Protein AF-A0A9D0XJS8-F1 (afdb_monomer_lite)

Radius of gyration: 30.61 Å; chains: 1; bounding box: 72×44×77 Å

Foldseek 3Di:
DPCVVVVLVVCCVPPVVVNPDPPDDDDDDPDCPVVCPVVVVVVVVVVVVVVVVPDDDPVVVVVVVVVVVPPPPCVVVVVVVVVVVVVVVVPPPPPDDDDDPDPPPQPPVNVVVVCVVCVVVDDPVVVVVVVVVDPDDPPDDDPVNVVVVCVVVVVPPDVVVVVVVVD

Secondary structure (DSSP, 8-state):
--HHHHHHHHHHHH-HHHHHS------PPPTTGGGTHHHHHHHHHHHHHHHHTT---HHHHHHHHHHHHT-TTTHHHHHHHHHHHHHHHHHS---S-----------HHHHHHHHHHHGGGS-HHHHHHHHHHS----SS--HHHHHHHHHHHTTS--HHHHHHTT-

Sequence (167 aa):
MKDSHNLKEELKQFAPHLWEMPKKEGFEVPHRYFDHLADEVFRKIEKEKESQKARTPWWADLQSLFIQLLQPRPALALATVVLLFFAVWQMMPTSQNSQPLAFEEISYEEYEQYLMENISEFEESLLYELANEVPNLPDNIESEILDEILQNHNEDIDFEDLEELLL

Structure (mmCIF, N/CA/C/O backbone):
data_AF-A0A9D0XJS8-F1
#
_entry.id   AF-A0A9D0XJS8-F1
#
loop_
_atom_site.group_PDB
_atom_site.id
_atom_site.type_symbol
_atom_site.label_atom_id
_atom_site.label_alt_id
_atom_site.label_comp_id
_atom_site.label_asym_id
_atom_site.label_entity_id
_atom_site.label_seq_id
_atom_site.pdbx_PDB_ins_code
_atom_site.Cartn_x
_atom_site.Cartn_y
_atom_site.Cartn_z
_atom_site.occupancy
_atom_site.B_iso_or_equiv
_atom_site.auth_seq_id
_atom_site.auth_comp_id
_atom_site.auth_asym_id
_atom_site.auth_atom_id
_atom_site.pdbx_PDB_model_num
ATOM 1 N N . MET A 1 1 ? 34.937 6.543 -39.080 1.00 49.38 1 MET A N 1
ATOM 2 C CA . MET A 1 1 ? 35.289 5.107 -38.935 1.00 49.38 1 MET A CA 1
ATOM 3 C C . MET A 1 1 ? 36.276 4.830 -37.782 1.00 49.38 1 MET A C 1
ATOM 5 O O . MET A 1 1 ? 36.811 3.733 -37.738 1.00 49.38 1 MET A O 1
ATOM 9 N N . LYS A 1 2 ? 36.530 5.759 -36.838 1.00 52.81 2 LYS A N 1
ATOM 10 C CA . LYS A 1 2 ? 37.557 5.585 -35.782 1.00 52.81 2 LYS A CA 1
ATOM 11 C C . LYS A 1 2 ? 37.008 5.137 -34.413 1.00 52.81 2 LYS A C 1
ATOM 13 O O . LYS A 1 2 ? 37.766 4.575 -33.636 1.00 52.81 2 LYS A O 1
ATOM 18 N N . ASP A 1 3 ? 35.707 5.273 -34.161 1.00 61.19 3 ASP A N 1
ATOM 19 C CA . ASP A 1 3 ? 35.138 5.114 -32.806 1.00 61.19 3 ASP A CA 1
ATOM 20 C C . ASP A 1 3 ? 34.703 3.677 -32.468 1.00 61.19 3 ASP A C 1
ATOM 22 O O . ASP A 1 3 ? 34.555 3.302 -31.309 1.00 61.19 3 ASP A O 1
ATOM 26 N N . SER A 1 4 ? 34.550 2.818 -33.481 1.00 61.56 4 SER A N 1
ATOM 27 C CA . SER A 1 4 ? 34.076 1.439 -33.299 1.00 61.56 4 SER A CA 1
ATOM 28 C C . SER A 1 4 ? 35.109 0.499 -32.671 1.00 61.56 4 SER A C 1
ATOM 30 O O . SER A 1 4 ? 34.748 -0.607 -32.276 1.00 61.56 4 SER A O 1
ATOM 32 N N . HIS A 1 5 ? 36.394 0.873 -32.663 1.00 61.34 5 HIS A N 1
ATOM 33 C CA . HIS A 1 5 ? 37.439 0.099 -31.983 1.00 61.34 5 HIS A CA 1
ATOM 34 C C . HIS A 1 5 ? 37.456 0.394 -30.482 1.00 61.34 5 HIS A C 1
ATOM 36 O O . HIS A 1 5 ? 37.518 -0.552 -29.707 1.00 61.34 5 HIS A O 1
ATOM 42 N N . ASN A 1 6 ? 37.276 1.657 -30.083 1.00 77.69 6 ASN A N 1
ATOM 43 C CA . ASN A 1 6 ? 37.269 2.045 -28.672 1.00 77.69 6 ASN A CA 1
ATOM 44 C C . ASN A 1 6 ? 36.063 1.452 -27.919 1.00 77.69 6 ASN A C 1
ATOM 46 O O . ASN A 1 6 ? 36.218 0.778 -26.907 1.00 77.69 6 ASN A O 1
ATOM 50 N N . LEU A 1 7 ? 34.868 1.540 -28.514 1.00 79.56 7 LEU A N 1
ATOM 51 C CA . LEU A 1 7 ? 33.639 1.012 -27.910 1.00 79.56 7 LEU A CA 1
ATOM 52 C C . LEU A 1 7 ? 33.718 -0.492 -27.586 1.00 79.56 7 LEU A C 1
ATOM 54 O O . LEU A 1 7 ? 33.135 -0.958 -26.614 1.00 79.56 7 LEU A O 1
ATOM 58 N N . LYS A 1 8 ? 34.435 -1.275 -28.402 1.00 79.50 8 LYS A N 1
ATOM 59 C CA . LYS A 1 8 ? 34.597 -2.720 -28.180 1.00 79.50 8 LYS A CA 1
ATOM 60 C C . LYS A 1 8 ? 35.532 -3.027 -27.014 1.00 79.50 8 LYS A C 1
ATOM 62 O O . LYS A 1 8 ? 35.307 -4.010 -26.313 1.00 79.50 8 LYS A O 1
ATOM 67 N N . GLU A 1 9 ? 36.570 -2.218 -26.832 1.00 84.00 9 GLU A N 1
ATOM 68 C CA . GLU A 1 9 ? 37.499 -2.358 -25.710 1.00 84.00 9 GLU A CA 1
ATOM 69 C C . GLU A 1 9 ? 36.825 -1.952 -24.397 1.00 84.00 9 GLU A C 1
ATOM 71 O O . GLU A 1 9 ? 36.903 -2.699 -23.422 1.00 84.00 9 GLU A O 1
ATOM 76 N N . GLU A 1 10 ? 36.053 -0.864 -24.410 1.00 84.38 10 GLU A N 1
ATOM 77 C CA . GLU A 1 10 ? 35.232 -0.427 -23.276 1.00 84.38 10 GLU A CA 1
ATOM 78 C C . GLU A 1 10 ? 34.171 -1.479 -22.901 1.00 84.38 10 GLU A C 1
ATOM 80 O O . GLU A 1 10 ? 34.062 -1.870 -21.740 1.00 84.38 10 GLU A O 1
ATOM 85 N N . LEU A 1 11 ? 33.440 -2.037 -23.875 1.00 85.94 11 LEU A N 1
ATOM 86 C CA . LEU A 1 11 ? 32.469 -3.116 -23.628 1.00 85.94 11 LEU A CA 1
ATOM 87 C C . LEU A 1 11 ? 33.115 -4.358 -23.010 1.00 85.94 11 LEU A C 1
ATOM 89 O O . LEU A 1 11 ? 32.532 -4.974 -22.122 1.00 85.94 11 LEU A O 1
ATOM 93 N N . LYS A 1 12 ? 34.324 -4.723 -23.447 1.00 87.62 12 LYS A N 1
ATOM 94 C CA . LYS A 1 12 ? 35.062 -5.854 -22.877 1.00 87.62 12 LYS A CA 1
ATOM 95 C C . LYS A 1 12 ? 35.494 -5.586 -21.431 1.00 87.62 12 LYS A C 1
ATOM 97 O O . LYS A 1 12 ? 35.528 -6.522 -20.636 1.00 87.62 12 LYS A O 1
ATOM 102 N N . GLN A 1 13 ? 35.821 -4.338 -21.100 1.00 90.50 13 GLN A N 1
ATOM 103 C CA . GLN A 1 13 ? 36.218 -3.931 -19.754 1.00 90.50 13 GLN A CA 1
ATOM 104 C C . GLN A 1 13 ? 35.030 -3.895 -18.783 1.00 90.50 13 GLN A C 1
ATOM 106 O O . GLN A 1 13 ? 35.158 -4.377 -17.660 1.00 90.50 13 GLN A O 1
ATOM 111 N N . PHE A 1 14 ? 33.890 -3.340 -19.203 1.00 89.81 14 PHE A N 1
ATOM 112 C CA . PHE A 1 14 ? 32.752 -3.085 -18.311 1.00 89.81 14 PHE A CA 1
ATOM 113 C C . PHE A 1 14 ? 31.664 -4.166 -18.348 1.00 89.81 14 PHE A C 1
ATOM 115 O O . PHE A 1 14 ? 30.966 -4.357 -17.357 1.00 89.81 14 PHE A O 1
ATOM 122 N N . ALA A 1 15 ? 31.516 -4.896 -19.456 1.00 89.19 15 ALA A N 1
ATOM 123 C CA . ALA A 1 15 ? 30.483 -5.918 -19.627 1.00 89.19 15 ALA A CA 1
ATOM 124 C C . ALA A 1 15 ? 31.019 -7.145 -20.401 1.00 89.19 15 ALA A C 1
ATOM 126 O O . ALA A 1 15 ? 30.544 -7.448 -21.503 1.00 89.19 15 ALA A O 1
ATOM 127 N N . PRO A 1 16 ? 31.987 -7.896 -19.833 1.00 86.00 16 PRO A N 1
ATOM 128 C CA . PRO A 1 16 ? 32.650 -9.013 -20.515 1.00 86.00 16 PRO A CA 1
ATOM 129 C C . PRO A 1 16 ? 31.668 -10.106 -20.965 1.00 86.00 16 PRO A C 1
ATOM 131 O O . PRO A 1 16 ? 31.811 -10.660 -22.052 1.00 86.00 16 PRO A O 1
ATOM 134 N N . HIS A 1 17 ? 30.612 -10.356 -20.189 1.00 86.25 17 HIS A N 1
ATOM 135 C CA . HIS A 1 17 ? 29.572 -11.325 -20.547 1.00 86.25 17 HIS A CA 1
ATOM 136 C C . HIS A 1 17 ? 28.720 -10.890 -21.748 1.00 86.25 17 HIS A C 1
ATOM 138 O O . HIS A 1 17 ? 28.264 -11.730 -22.520 1.00 86.25 17 HIS A O 1
ATOM 144 N N . LEU A 1 18 ? 28.527 -9.582 -21.942 1.00 82.25 18 LEU A N 1
ATOM 145 C CA . LEU A 1 18 ? 27.786 -9.046 -23.084 1.00 82.25 18 LEU A CA 1
ATOM 146 C C . LEU A 1 18 ? 28.633 -9.070 -24.364 1.00 82.25 18 LEU A C 1
ATOM 148 O O . LEU A 1 18 ? 28.103 -9.248 -25.458 1.00 82.25 18 LEU A O 1
ATOM 152 N N . TRP A 1 19 ? 29.956 -8.942 -24.222 1.00 84.62 19 TRP A N 1
ATOM 153 C CA . TRP A 1 19 ? 30.918 -9.118 -25.310 1.00 84.62 19 TRP A CA 1
ATOM 154 C C . TRP A 1 19 ? 30.938 -10.555 -25.851 1.00 84.62 19 TRP A C 1
ATOM 156 O O . TRP A 1 19 ? 31.037 -10.759 -27.062 1.00 84.62 19 TRP A O 1
ATOM 166 N N . GLU A 1 20 ? 30.838 -11.543 -24.963 1.00 86.69 20 GLU A N 1
ATOM 167 C CA . GLU A 1 20 ? 30.826 -12.968 -25.318 1.00 86.69 20 GLU A CA 1
ATOM 168 C C . GLU A 1 20 ? 29.471 -13.448 -25.859 1.00 86.69 20 GLU A C 1
ATOM 170 O O . GLU A 1 20 ? 29.387 -14.521 -26.463 1.00 86.69 20 GLU A O 1
ATOM 175 N N . MET A 1 21 ? 2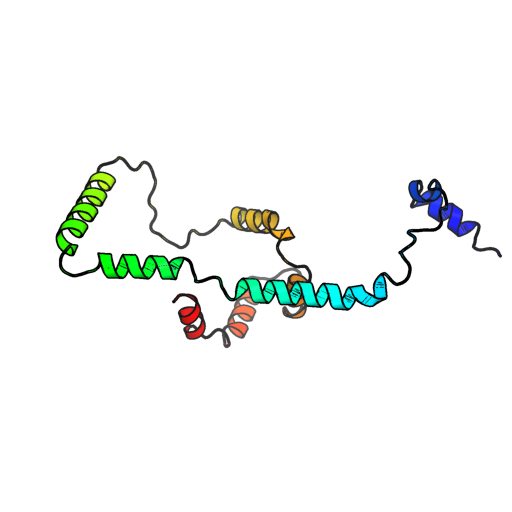8.407 -12.663 -25.675 1.00 84.44 21 MET A N 1
ATOM 176 C CA . MET A 1 21 ? 27.070 -13.031 -26.120 1.00 84.44 21 MET A CA 1
ATOM 177 C C . MET A 1 21 ? 26.995 -13.047 -27.658 1.00 84.44 21 MET A C 1
ATOM 179 O O . MET A 1 21 ? 27.402 -12.084 -28.319 1.00 84.44 21 MET A O 1
ATOM 183 N N . PRO A 1 22 ? 26.457 -14.119 -28.274 1.00 80.69 22 PRO A N 1
ATOM 184 C CA . PRO A 1 22 ? 26.269 -14.149 -29.714 1.00 80.69 22 PRO A CA 1
ATOM 185 C C . PRO A 1 22 ? 25.325 -13.019 -30.115 1.00 80.69 22 PRO A C 1
ATOM 187 O O . PRO A 1 22 ? 24.245 -12.874 -29.543 1.00 80.69 22 PRO A O 1
ATOM 190 N N . LYS A 1 23 ? 25.719 -12.247 -31.132 1.00 77.44 23 LYS A N 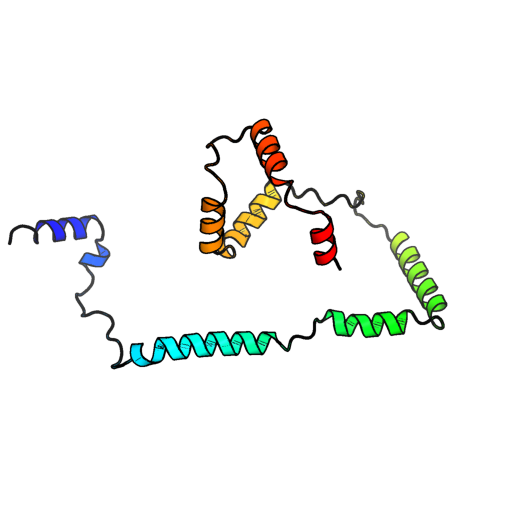1
ATOM 191 C CA . LYS A 1 23 ? 24.869 -11.230 -31.758 1.00 77.44 23 LYS A CA 1
ATOM 192 C C . LYS A 1 23 ? 23.736 -11.911 -32.515 1.00 77.44 23 LYS A C 1
ATOM 194 O O . LYS A 1 23 ? 23.795 -12.071 -33.730 1.00 77.44 23 LYS A O 1
ATOM 199 N N . LYS A 1 24 ? 22.747 -12.390 -31.775 1.00 79.00 24 LYS A N 1
ATOM 200 C CA . LYS A 1 24 ? 21.463 -12.795 -32.320 1.00 79.00 24 LYS A CA 1
ATOM 201 C C . LYS A 1 24 ? 20.630 -11.532 -32.476 1.00 79.00 24 LYS A C 1
ATOM 203 O O . LYS A 1 24 ? 20.694 -10.641 -31.627 1.00 79.00 24 LYS A O 1
ATOM 208 N N . GLU A 1 25 ? 19.897 -11.446 -33.579 1.00 73.25 25 GLU A N 1
ATOM 209 C CA . GLU A 1 25 ? 18.806 -10.481 -33.677 1.00 73.25 25 GLU A CA 1
ATOM 210 C C . GLU A 1 25 ? 17.871 -10.732 -32.484 1.00 73.25 25 GLU A C 1
ATOM 212 O O . GLU A 1 25 ? 17.750 -11.872 -32.029 1.00 73.25 25 GLU A O 1
ATOM 217 N N . GLY A 1 26 ? 17.389 -9.652 -31.866 1.00 77.12 26 GLY A N 1
ATOM 218 C CA . GLY A 1 26 ? 16.760 -9.685 -30.546 1.00 77.12 26 GLY A CA 1
ATOM 219 C C . GLY A 1 26 ? 15.452 -10.478 -30.499 1.00 77.12 26 GLY A C 1
ATOM 220 O O . GLY A 1 26 ? 15.166 -11.337 -31.326 1.00 77.12 26 GLY A O 1
ATOM 221 N N . PHE A 1 27 ? 14.624 -10.190 -29.500 1.00 83.25 27 PHE A N 1
ATOM 222 C CA . PHE A 1 27 ? 13.309 -10.815 -29.415 1.00 83.25 27 PHE A CA 1
ATOM 223 C C . PHE A 1 27 ? 12.438 -10.384 -30.600 1.00 83.25 27 PHE A C 1
ATOM 225 O O . PHE A 1 27 ? 12.093 -9.210 -30.735 1.00 83.25 27 PHE A O 1
ATOM 232 N N . GLU A 1 28 ? 12.079 -11.342 -31.451 1.00 83.44 28 GLU A N 1
ATOM 233 C CA . GLU A 1 28 ? 11.069 -11.140 -32.481 1.00 83.44 28 GLU A CA 1
ATOM 234 C C . GLU A 1 28 ? 9.687 -11.196 -31.834 1.00 83.44 28 GLU A C 1
ATOM 236 O O . GLU A 1 28 ? 9.299 -12.195 -31.224 1.00 83.44 28 GLU A O 1
ATOM 241 N N . VAL A 1 29 ? 8.938 -10.103 -31.958 1.00 88.50 29 VAL A N 1
ATOM 242 C CA . VAL A 1 29 ? 7.535 -10.072 -31.548 1.00 88.50 29 VAL A CA 1
ATOM 243 C C . VAL A 1 29 ? 6.649 -10.538 -32.706 1.00 88.50 29 VAL A C 1
ATOM 245 O O . VAL A 1 29 ? 6.931 -10.220 -33.865 1.00 88.50 29 VAL A O 1
ATOM 248 N N . PRO A 1 30 ? 5.552 -11.262 -32.427 1.00 89.19 30 PRO A N 1
ATOM 249 C CA . PRO A 1 30 ? 4.575 -11.609 -33.446 1.00 89.19 30 PRO A CA 1
ATOM 250 C C . PRO A 1 30 ? 4.035 -10.373 -34.171 1.00 89.19 30 PRO A C 1
ATOM 252 O O . PRO A 1 30 ? 3.856 -9.300 -33.587 1.00 89.19 30 PRO A O 1
ATOM 255 N N . HIS A 1 31 ? 3.718 -10.542 -35.452 1.00 88.50 31 HIS A N 1
ATOM 256 C CA . HIS A 1 31 ? 3.084 -9.495 -36.243 1.00 88.50 31 HIS A CA 1
ATOM 257 C C . HIS A 1 31 ? 1.777 -9.046 -35.562 1.00 88.50 31 HIS A C 1
ATOM 259 O O . HIS A 1 31 ? 0.928 -9.885 -35.262 1.00 88.50 31 HIS A O 1
ATOM 265 N N . ARG A 1 32 ? 1.617 -7.731 -35.343 1.00 90.62 32 ARG A N 1
ATOM 266 C CA . ARG A 1 32 ? 0.454 -7.097 -34.676 1.00 90.62 32 ARG A CA 1
ATOM 267 C C . ARG A 1 32 ? 0.306 -7.374 -33.176 1.00 90.62 32 ARG A C 1
ATOM 269 O O . ARG A 1 32 ? -0.767 -7.153 -32.627 1.00 90.62 32 ARG A O 1
ATOM 276 N N . TYR A 1 33 ? 1.367 -7.807 -32.492 1.00 87.56 33 TYR A N 1
ATOM 277 C CA . TYR A 1 33 ? 1.350 -8.006 -31.035 1.00 87.56 33 TYR A CA 1
ATOM 278 C C . TYR A 1 33 ? 0.852 -6.766 -30.268 1.00 87.56 33 TYR A C 1
ATOM 280 O O . TYR A 1 33 ? 0.038 -6.872 -29.356 1.00 87.56 33 TYR A O 1
ATOM 288 N N . PHE A 1 34 ? 1.297 -5.578 -30.679 1.00 94.38 34 PHE A N 1
ATOM 289 C CA . PHE A 1 34 ? 0.954 -4.328 -30.003 1.00 94.38 34 PHE A CA 1
ATOM 290 C C . PHE A 1 34 ? -0.386 -3.720 -30.441 1.00 94.38 34 PHE A C 1
ATOM 292 O O . PHE A 1 34 ? -0.859 -2.806 -29.773 1.00 94.38 34 PHE A O 1
ATOM 299 N N . ASP A 1 35 ? -1.026 -4.231 -31.500 1.00 94.75 35 ASP A N 1
ATOM 300 C CA . ASP A 1 35 ? -2.290 -3.682 -32.017 1.00 94.75 35 ASP A CA 1
ATOM 301 C C . ASP A 1 35 ? -3.436 -3.799 -31.003 1.00 94.75 35 ASP A C 1
ATOM 303 O O . ASP A 1 35 ? -4.318 -2.949 -30.976 1.00 94.75 35 ASP A O 1
ATOM 307 N N . HIS A 1 36 ? -3.430 -4.858 -30.188 1.00 91.50 36 HIS A N 1
ATOM 308 C CA . HIS A 1 36 ? -4.508 -5.175 -29.241 1.00 91.50 36 HIS A CA 1
ATOM 309 C C . HIS A 1 36 ? -4.059 -5.165 -27.776 1.00 91.50 36 HIS A C 1
ATOM 311 O O . HIS A 1 36 ? -4.883 -5.357 -26.883 1.00 91.50 36 HIS A O 1
ATOM 317 N N . LEU A 1 37 ? -2.767 -4.939 -27.515 1.00 93.44 37 LEU A N 1
ATOM 318 C CA . LEU A 1 37 ? -2.206 -5.007 -26.166 1.00 93.44 37 LEU A CA 1
ATOM 319 C C . LEU A 1 37 ? -2.852 -3.976 -25.234 1.00 93.44 37 LEU A C 1
ATOM 321 O O . LEU A 1 37 ? -3.206 -4.308 -24.107 1.00 93.44 37 LEU A O 1
ATOM 325 N N . ALA A 1 38 ? -3.033 -2.742 -25.711 1.00 91.81 38 ALA A N 1
ATOM 326 C CA . ALA A 1 38 ? -3.656 -1.680 -24.927 1.00 91.81 38 ALA A CA 1
ATOM 327 C C . ALA A 1 38 ? -5.093 -2.056 -24.529 1.00 91.81 38 ALA A C 1
ATOM 329 O O . ALA A 1 38 ? -5.427 -2.046 -23.345 1.00 91.81 38 ALA A O 1
ATOM 330 N N . ASP A 1 39 ? -5.905 -2.472 -25.504 1.00 92.69 39 ASP A N 1
ATOM 331 C CA . ASP A 1 39 ? -7.297 -2.876 -25.280 1.00 92.69 39 ASP A CA 1
ATOM 332 C C . ASP A 1 39 ? -7.401 -4.051 -24.297 1.00 92.69 39 ASP A C 1
ATOM 334 O O . ASP A 1 39 ? -8.278 -4.089 -23.432 1.00 92.69 39 ASP A O 1
ATOM 338 N N . GLU A 1 40 ? -6.489 -5.021 -24.400 1.00 92.25 40 GLU A N 1
ATOM 339 C CA . GLU A 1 40 ? -6.465 -6.184 -23.520 1.00 92.25 40 GLU A CA 1
ATOM 340 C C . GLU A 1 40 ? -6.093 -5.826 -22.075 1.00 92.25 40 GLU A C 1
ATOM 342 O O . GLU A 1 40 ? -6.714 -6.348 -21.142 1.00 92.25 40 GLU A O 1
ATOM 347 N N . VAL A 1 41 ? -5.136 -4.914 -21.885 1.00 95.06 41 VAL A N 1
ATOM 348 C CA . VAL A 1 41 ? -4.756 -4.396 -20.564 1.00 95.06 41 VAL A CA 1
ATOM 349 C C . VAL A 1 41 ? -5.923 -3.641 -19.928 1.00 95.06 41 VAL A C 1
ATOM 351 O O . VAL A 1 41 ? -6.302 -3.965 -18.802 1.00 95.06 41 VAL A O 1
ATOM 354 N N . PHE A 1 42 ? -6.557 -2.709 -20.647 1.00 94.94 42 PHE A N 1
ATOM 355 C CA . PHE A 1 42 ? -7.701 -1.952 -20.122 1.00 94.94 42 PHE A CA 1
ATOM 356 C C . PHE A 1 42 ? -8.874 -2.859 -19.749 1.00 94.94 42 PHE A C 1
ATOM 358 O O . PHE A 1 42 ? -9.410 -2.754 -18.646 1.00 94.94 42 PHE A O 1
ATOM 365 N N . ARG A 1 43 ? -9.205 -3.834 -20.602 1.00 92.94 43 ARG A N 1
ATOM 366 C CA . ARG A 1 43 ? -10.248 -4.827 -20.315 1.00 92.94 43 ARG A CA 1
ATOM 367 C C . ARG A 1 43 ? -9.946 -5.642 -19.056 1.00 92.94 43 ARG A C 1
ATOM 369 O O . ARG A 1 43 ? -10.862 -6.009 -18.321 1.00 92.94 43 ARG A O 1
ATOM 376 N N . LYS A 1 44 ? -8.676 -5.971 -18.811 1.00 91.12 44 LYS A N 1
ATOM 377 C CA . LYS A 1 44 ? -8.269 -6.722 -17.618 1.00 91.12 44 LYS A CA 1
ATOM 378 C C . LYS A 1 44 ? -8.453 -5.887 -16.348 1.00 91.12 44 LYS A C 1
ATOM 380 O O . LYS A 1 44 ? -8.991 -6.408 -15.376 1.00 91.12 44 LYS A O 1
ATOM 385 N N . ILE A 1 45 ? -8.094 -4.605 -16.402 1.00 90.88 45 ILE A N 1
ATOM 386 C CA . ILE A 1 45 ? -8.271 -3.652 -15.297 1.00 90.88 45 ILE A CA 1
ATOM 387 C C . ILE A 1 45 ? -9.762 -3.449 -14.981 1.00 90.88 45 ILE A C 1
ATOM 389 O O . ILE A 1 45 ? -10.159 -3.473 -13.818 1.00 90.88 45 ILE A O 1
ATOM 393 N N . GLU A 1 46 ? -10.616 -3.284 -15.993 1.00 89.44 46 GLU A N 1
ATOM 394 C CA . GLU A 1 46 ? -12.064 -3.116 -15.790 1.00 89.44 46 GLU A CA 1
ATOM 395 C C . GLU A 1 46 ? -12.712 -4.355 -15.163 1.00 89.44 46 GLU A C 1
ATOM 397 O O . GLU A 1 46 ? -13.469 -4.243 -14.198 1.00 89.44 46 GLU A O 1
ATOM 402 N N . LYS A 1 47 ? -12.357 -5.549 -15.648 1.00 85.19 47 LYS A N 1
ATOM 403 C CA . LYS A 1 47 ? -12.868 -6.816 -15.107 1.00 85.19 47 LYS A CA 1
ATOM 404 C C . LYS A 1 47 ? -12.486 -7.022 -13.638 1.00 85.19 47 LYS A C 1
ATOM 406 O O . LYS A 1 47 ? -13.257 -7.593 -12.867 1.00 85.19 47 LYS A O 1
ATOM 411 N N . GLU A 1 48 ? -11.304 -6.564 -13.244 1.00 79.25 48 GLU A N 1
ATOM 412 C CA . GLU A 1 48 ? -10.852 -6.618 -11.857 1.00 79.25 48 GLU A CA 1
ATOM 413 C C . GLU A 1 48 ? -11.681 -5.686 -10.961 1.00 79.25 48 GLU A C 1
ATOM 415 O O . GLU A 1 48 ? -12.172 -6.124 -9.917 1.00 79.25 48 GLU A O 1
ATOM 420 N N . LYS A 1 49 ? -11.975 -4.463 -11.423 1.00 76.19 49 LYS A N 1
ATOM 421 C CA . LYS A 1 49 ? -12.851 -3.505 -10.721 1.00 76.19 49 LYS A CA 1
ATOM 422 C C . LYS A 1 49 ? -14.280 -4.025 -10.538 1.00 76.19 49 LYS A C 1
ATOM 424 O O . LYS A 1 49 ? -14.882 -3.827 -9.484 1.00 76.19 49 LYS A O 1
ATOM 429 N N . GLU A 1 50 ? -14.832 -4.727 -11.526 1.00 72.81 50 GLU A N 1
ATOM 430 C CA . GLU A 1 50 ? -16.167 -5.333 -11.411 1.00 72.81 50 GLU A CA 1
ATOM 431 C C . GLU A 1 50 ? -16.211 -6.469 -10.379 1.00 72.81 50 GLU A C 1
ATOM 433 O O . GLU A 1 50 ? 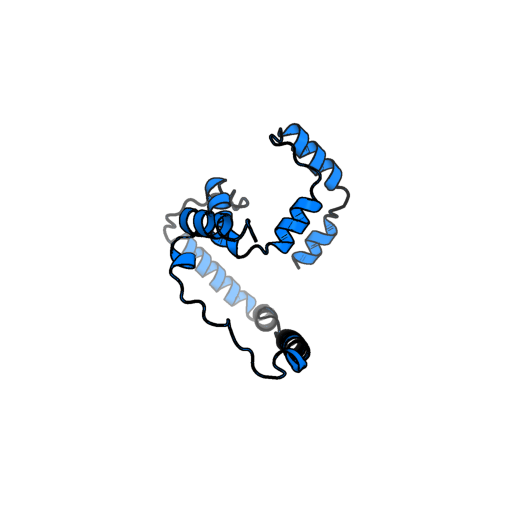-17.191 -6.605 -9.646 1.00 72.81 50 GLU A O 1
ATOM 438 N N . SER A 1 51 ? -15.131 -7.245 -10.252 1.00 63.62 51 SER A N 1
ATOM 439 C CA . SER A 1 51 ? -15.037 -8.334 -9.270 1.00 63.62 51 SER A CA 1
ATOM 440 C C . SER A 1 51 ? -14.895 -7.860 -7.815 1.00 63.62 51 SER A C 1
ATOM 442 O O . SER A 1 51 ? -15.160 -8.624 -6.885 1.00 63.62 51 SER A O 1
ATOM 444 N N . GLN A 1 52 ? -14.524 -6.594 -7.601 1.00 61.66 52 GLN A N 1
ATOM 445 C CA . GLN A 1 52 ? -14.414 -5.980 -6.274 1.00 61.66 52 GLN A CA 1
ATOM 446 C C . GLN A 1 52 ? -15.758 -5.435 -5.757 1.00 61.66 52 GLN A C 1
ATOM 448 O O . GLN A 1 52 ? -15.978 -5.406 -4.549 1.00 61.66 52 GLN A O 1
ATOM 453 N N . LYS A 1 53 ? -16.706 -5.096 -6.644 1.00 59.09 53 LYS A N 1
ATOM 454 C CA . LYS A 1 53 ? -18.023 -4.525 -6.281 1.00 59.09 53 LYS A CA 1
ATOM 455 C C . LYS A 1 53 ? -19.012 -5.501 -5.631 1.00 59.09 53 LYS A C 1
ATOM 457 O O . LYS A 1 53 ? -20.065 -5.070 -5.173 1.00 59.09 53 LYS A O 1
ATOM 462 N N . ALA A 1 54 ? -18.696 -6.794 -5.584 1.00 59.06 54 ALA A N 1
ATOM 463 C CA . ALA A 1 54 ? -19.564 -7.831 -5.018 1.00 59.06 54 ALA A CA 1
ATOM 464 C C . ALA A 1 54 ? -19.010 -8.464 -3.731 1.00 59.06 54 ALA A C 1
ATOM 466 O O . ALA A 1 54 ? -19.461 -9.535 -3.326 1.00 59.06 54 ALA A O 1
ATOM 467 N N . ARG A 1 55 ? -18.026 -7.834 -3.080 1.00 66.56 55 ARG A N 1
ATOM 468 C CA . ARG A 1 55 ? -17.578 -8.262 -1.753 1.00 66.56 55 ARG A CA 1
ATOM 469 C C . ARG A 1 55 ? -18.450 -7.575 -0.716 1.00 66.56 55 ARG A C 1
ATOM 471 O O . ARG A 1 55 ? -18.169 -6.456 -0.302 1.00 66.56 55 ARG A O 1
ATOM 478 N N . THR A 1 56 ? -19.534 -8.236 -0.323 1.00 68.31 56 THR A N 1
ATOM 479 C CA . THR A 1 56 ? -20.194 -7.885 0.933 1.00 68.31 56 THR A CA 1
ATOM 480 C C . THR A 1 56 ? -19.143 -7.985 2.041 1.00 68.31 56 THR A C 1
ATOM 482 O O . THR A 1 56 ? -18.440 -8.999 2.107 1.00 68.31 56 THR A O 1
ATOM 485 N N . PRO A 1 57 ? -18.971 -6.941 2.865 1.00 79.00 57 PRO A N 1
ATOM 486 C CA . PRO A 1 57 ? -18.026 -6.992 3.963 1.00 79.00 57 PRO A CA 1
ATOM 487 C C . PRO A 1 57 ? -18.324 -8.213 4.839 1.00 79.00 57 PRO A C 1
ATOM 489 O O . PRO A 1 57 ? -19.480 -8.449 5.179 1.00 79.00 57 PRO A O 1
ATOM 492 N N . TRP A 1 58 ? -17.308 -8.977 5.238 1.00 75.50 58 TRP A N 1
ATOM 493 C CA . TRP A 1 58 ? -17.508 -10.149 6.102 1.00 75.50 58 TRP A CA 1
ATOM 494 C C . TRP A 1 58 ? -18.136 -9.783 7.462 1.00 75.50 58 TRP A C 1
ATOM 496 O O . TRP A 1 58 ? -18.808 -10.602 8.089 1.00 75.50 58 TRP A O 1
ATOM 506 N N . TRP A 1 59 ? -17.975 -8.530 7.901 1.00 78.25 59 TRP A N 1
ATOM 507 C CA . TRP A 1 59 ? -18.607 -7.971 9.100 1.00 78.25 59 TRP A CA 1
ATOM 508 C C . TRP A 1 59 ? -20.127 -7.787 8.944 1.00 78.25 59 TRP A C 1
ATOM 510 O O . TRP A 1 59 ? -20.839 -7.795 9.948 1.00 78.25 59 TRP A O 1
ATOM 520 N N . ALA A 1 60 ? -20.646 -7.684 7.712 1.00 78.94 60 ALA A N 1
ATOM 521 C CA . ALA A 1 60 ? -22.085 -7.571 7.455 1.00 78.94 60 ALA A CA 1
ATOM 522 C C . ALA A 1 60 ? -22.837 -8.847 7.874 1.00 78.94 60 ALA A C 1
ATOM 524 O O . ALA A 1 60 ? -23.912 -8.774 8.472 1.00 78.94 60 ALA A O 1
ATOM 525 N N . ASP A 1 61 ? -22.235 -10.017 7.648 1.00 76.19 61 ASP A N 1
ATOM 526 C CA . ASP A 1 61 ? -22.784 -11.294 8.111 1.00 76.19 61 ASP A CA 1
ATOM 527 C C . ASP A 1 61 ? -22.688 -11.418 9.643 1.00 76.19 61 ASP A C 1
ATOM 529 O O . ASP A 1 61 ? -23.620 -11.899 10.297 1.00 76.19 61 ASP A O 1
ATOM 533 N N . LEU A 1 62 ? -21.606 -10.904 10.239 1.00 82.38 62 LEU A N 1
ATOM 534 C CA . LEU A 1 62 ? -21.384 -10.892 11.688 1.00 82.38 62 LEU A CA 1
ATOM 535 C C . LEU A 1 62 ? -22.425 -10.037 12.432 1.00 82.38 62 LEU A C 1
ATOM 537 O O . LEU A 1 62 ? -22.935 -10.446 13.477 1.00 82.38 62 LEU A O 1
ATOM 541 N N . GLN A 1 63 ? -22.782 -8.874 11.883 1.00 82.38 63 GLN A N 1
ATOM 542 C CA . GLN A 1 63 ? -23.737 -7.946 12.493 1.00 82.38 63 GLN A CA 1
ATOM 543 C C . GLN A 1 63 ? -25.111 -8.597 12.714 1.00 82.38 63 GLN A C 1
ATOM 545 O O . GLN A 1 63 ? -25.736 -8.397 13.759 1.00 82.38 63 GLN A O 1
ATOM 550 N N . SER A 1 64 ? -25.567 -9.429 11.772 1.00 75.62 64 SER A N 1
ATOM 551 C CA . SER A 1 64 ? -26.845 -10.143 11.893 1.00 75.62 64 SER A CA 1
ATOM 552 C C . SER A 1 64 ? -26.866 -11.119 13.078 1.00 75.62 64 SER A C 1
ATOM 554 O O . SER A 1 64 ? -27.867 -11.219 13.793 1.00 75.62 64 SER A O 1
ATOM 556 N N . LEU A 1 65 ? -25.730 -11.769 13.351 1.00 76.44 65 LEU A N 1
ATOM 557 C CA . LEU A 1 65 ? -25.564 -12.680 14.479 1.00 76.44 65 LEU A CA 1
ATOM 558 C C . LEU A 1 65 ? -25.501 -11.921 15.806 1.00 76.44 65 LEU A C 1
ATOM 560 O O . LEU A 1 65 ? -26.148 -12.336 16.765 1.00 76.44 65 LEU A O 1
ATOM 564 N N . PHE A 1 66 ? -24.799 -10.786 15.861 1.00 79.88 66 PHE A N 1
ATOM 565 C CA . PHE A 1 66 ? -24.737 -9.947 17.063 1.00 79.88 66 PHE A CA 1
ATOM 566 C C . PHE A 1 66 ? -26.112 -9.396 17.457 1.00 79.88 66 PHE A C 1
ATOM 568 O O . PHE A 1 66 ? -26.479 -9.462 18.628 1.00 79.88 66 PHE A O 1
ATOM 575 N N . ILE A 1 67 ? -26.917 -8.929 16.498 1.00 76.81 67 ILE A N 1
ATOM 576 C CA . ILE A 1 67 ? -28.266 -8.409 16.779 1.00 76.81 67 ILE A CA 1
ATOM 577 C C . ILE A 1 67 ? -29.210 -9.532 17.242 1.00 76.81 67 ILE A C 1
ATOM 579 O O . ILE A 1 67 ? -30.038 -9.317 18.128 1.00 76.81 67 ILE A O 1
ATOM 583 N N . GLN A 1 68 ? -29.080 -10.745 16.693 1.00 75.31 68 GLN A N 1
ATOM 584 C CA . GLN A 1 68 ? -29.858 -11.904 17.143 1.00 75.31 68 GLN A CA 1
ATOM 585 C C . GLN A 1 68 ? -29.419 -12.397 18.534 1.00 75.31 68 GLN A C 1
ATOM 587 O O . GLN A 1 68 ? -30.253 -12.848 19.322 1.00 75.31 68 GLN A O 1
ATOM 592 N N . LEU A 1 69 ? -28.132 -12.271 18.859 1.00 77.12 69 LEU A N 1
ATOM 593 C CA . LEU A 1 69 ? -27.557 -12.642 20.150 1.00 77.12 69 LEU A CA 1
ATOM 594 C C . LEU A 1 69 ? -27.883 -11.624 21.260 1.00 77.12 69 LEU A C 1
ATOM 596 O O . LEU A 1 69 ? -28.097 -12.020 22.404 1.00 77.12 69 LEU A O 1
ATOM 600 N N . LEU A 1 70 ? -27.995 -10.333 20.922 1.00 74.50 70 LEU A N 1
ATOM 601 C CA . LEU A 1 70 ? -28.317 -9.232 21.842 1.00 74.50 70 LEU A CA 1
ATOM 602 C C . LEU A 1 70 ? -29.830 -9.036 22.073 1.00 74.50 70 LEU A C 1
ATOM 604 O O . LEU A 1 70 ? -30.263 -8.011 22.603 1.00 74.50 70 LEU A O 1
ATOM 608 N N . GLN A 1 71 ? -30.668 -9.999 21.680 1.00 76.31 71 GLN A N 1
ATOM 609 C CA . GLN A 1 71 ? -32.096 -9.945 21.987 1.00 76.31 71 GLN A CA 1
ATOM 610 C C . GLN A 1 71 ? -32.338 -10.084 23.506 1.00 76.31 71 GLN A C 1
ATOM 612 O O . GLN A 1 71 ? -31.657 -10.856 24.184 1.00 76.31 71 GLN A O 1
ATOM 617 N N . PRO A 1 72 ? -33.355 -9.408 24.076 1.00 73.38 72 PRO A N 1
ATOM 618 C CA . PRO A 1 72 ? -33.527 -9.288 25.531 1.00 73.38 72 PRO A CA 1
ATOM 619 C C . PRO A 1 72 ? -33.885 -10.600 26.252 1.00 73.38 72 PRO A C 1
ATOM 621 O O . PRO A 1 72 ? -33.915 -10.641 27.478 1.00 73.38 72 PRO A O 1
ATOM 624 N N . ARG A 1 73 ? -34.186 -11.681 25.521 1.00 69.50 73 ARG A N 1
ATOM 625 C CA . ARG A 1 73 ? -34.653 -12.956 26.092 1.00 69.50 73 ARG A CA 1
ATOM 626 C C . ARG A 1 73 ? -33.519 -13.897 26.538 1.00 69.50 73 ARG A C 1
ATOM 628 O O . ARG A 1 73 ? -33.612 -14.398 27.655 1.00 69.50 73 ARG A O 1
ATOM 635 N N . PRO A 1 74 ? -32.461 -14.146 25.740 1.00 71.19 74 PRO A N 1
ATOM 636 C CA . PRO A 1 74 ? -31.314 -14.964 26.168 1.00 71.19 74 PRO A CA 1
ATOM 637 C C . PRO A 1 74 ? -30.190 -14.208 26.908 1.00 71.19 74 PRO A C 1
ATOM 639 O O . PRO A 1 74 ? -29.262 -14.853 27.397 1.00 71.19 74 PRO A O 1
ATOM 642 N N . ALA A 1 75 ? -30.261 -12.876 27.032 1.00 68.38 75 ALA A N 1
ATOM 643 C CA . ALA A 1 75 ? -29.181 -12.038 27.574 1.00 68.38 75 ALA A CA 1
ATOM 644 C C . ALA A 1 75 ? -28.666 -12.463 28.968 1.00 68.38 75 ALA A C 1
ATOM 646 O O . ALA A 1 75 ? -27.469 -12.390 29.229 1.00 68.38 75 ALA A O 1
ATOM 647 N N . LEU A 1 76 ? -29.541 -12.965 29.850 1.00 75.19 76 LEU A N 1
ATOM 648 C CA . LEU A 1 76 ? -29.145 -13.403 31.196 1.00 75.19 76 LEU A CA 1
ATOM 649 C C . LEU A 1 76 ? -28.270 -14.661 31.179 1.00 75.19 76 LEU A C 1
ATOM 651 O O . LEU A 1 76 ? -27.259 -14.705 31.871 1.00 75.19 76 LEU A O 1
ATOM 655 N N . ALA A 1 77 ? -28.618 -15.671 30.377 1.00 78.69 77 ALA A N 1
ATOM 656 C CA . ALA A 1 77 ? -27.829 -16.899 30.297 1.00 78.69 77 ALA A CA 1
ATOM 657 C C . ALA A 1 77 ? -26.444 -16.616 29.698 1.00 78.69 77 ALA A C 1
ATOM 659 O O . ALA A 1 77 ? -25.432 -17.082 30.217 1.00 78.69 77 ALA A O 1
ATOM 660 N N . LEU A 1 78 ? -26.381 -15.781 28.660 1.00 81.00 78 LEU A N 1
ATOM 661 C CA . LEU A 1 78 ? -25.117 -15.415 28.030 1.00 81.00 78 LEU A CA 1
ATOM 662 C C . LEU A 1 78 ? -24.247 -14.557 28.955 1.00 81.00 78 LEU A C 1
ATOM 664 O O . LEU A 1 78 ? -23.068 -14.857 29.102 1.00 81.00 78 LEU A O 1
ATOM 668 N N . ALA A 1 79 ? -24.825 -13.582 29.665 1.00 82.31 79 ALA A N 1
ATOM 669 C CA . ALA A 1 79 ? -24.109 -12.815 30.684 1.00 82.31 79 ALA A CA 1
ATOM 670 C C . ALA A 1 79 ? -23.539 -13.724 31.781 1.00 82.31 79 ALA A C 1
ATOM 672 O O . ALA A 1 79 ? -22.401 -13.534 32.199 1.00 82.31 79 ALA A O 1
ATOM 673 N N . THR A 1 80 ? -24.275 -14.759 32.206 1.00 85.38 80 THR A N 1
ATOM 674 C CA . THR A 1 80 ? -23.743 -15.732 33.172 1.00 85.38 80 THR A CA 1
ATOM 675 C C . THR A 1 80 ? -22.622 -16.587 32.591 1.00 85.38 80 THR A C 1
ATOM 677 O O . THR A 1 80 ? -21.644 -16.822 33.285 1.00 85.38 80 THR A O 1
ATOM 680 N N . VAL A 1 81 ? -22.704 -17.011 31.327 1.00 88.38 81 VAL A N 1
ATOM 681 C CA . VAL A 1 81 ? -21.633 -17.780 30.670 1.00 88.38 81 VAL A CA 1
ATOM 682 C C . VAL A 1 81 ? -20.387 -16.922 30.470 1.00 88.38 81 VAL A C 1
ATOM 684 O O . VAL A 1 81 ? -19.290 -17.403 30.721 1.00 88.38 81 VAL A O 1
ATOM 687 N N . VAL A 1 82 ? -20.541 -15.651 30.092 1.00 88.44 82 VAL A N 1
ATOM 688 C CA . VAL A 1 82 ? -19.435 -14.692 29.970 1.00 88.44 82 VAL A CA 1
ATOM 689 C C . VAL A 1 82 ? -18.810 -14.425 31.333 1.00 88.44 82 VAL A C 1
ATOM 691 O O . VAL A 1 82 ? -17.598 -14.517 31.452 1.00 88.44 82 VAL A O 1
ATOM 694 N N . LEU A 1 83 ? -19.609 -14.184 32.376 1.00 90.81 83 LEU A N 1
ATOM 695 C CA . LEU A 1 83 ? -19.103 -14.017 33.742 1.00 90.81 83 LEU A CA 1
ATOM 696 C C . LEU A 1 83 ? -18.400 -15.277 34.255 1.00 90.81 83 LEU A C 1
ATOM 698 O O . LEU A 1 83 ? -17.359 -15.167 34.892 1.00 90.81 83 LEU A O 1
ATOM 702 N N . LEU A 1 84 ? -18.925 -16.470 33.963 1.00 91.94 84 LEU A N 1
ATOM 703 C CA . LEU A 1 84 ? -18.288 -17.739 34.323 1.00 91.94 84 LEU A CA 1
ATOM 704 C C . LEU A 1 84 ? -16.994 -17.961 33.541 1.00 91.94 84 LEU A C 1
ATOM 706 O O . LEU A 1 84 ? -16.003 -18.376 34.129 1.00 91.94 84 LEU A O 1
ATOM 710 N N . PHE A 1 85 ? -16.978 -17.659 32.244 1.00 90.62 85 PHE A N 1
ATOM 711 C CA . PHE A 1 85 ? -15.777 -17.726 31.419 1.00 90.62 85 PHE A CA 1
ATOM 712 C C . PHE A 1 85 ? -14.715 -16.754 31.933 1.00 90.62 85 PHE A C 1
ATOM 714 O O . PHE A 1 85 ? -13.578 -17.159 32.132 1.00 90.62 85 PHE A O 1
ATOM 721 N N . PHE A 1 86 ? -15.095 -15.515 32.250 1.00 87.00 86 PHE A N 1
ATOM 722 C CA . PHE A 1 86 ? -14.206 -14.506 32.823 1.00 87.00 86 PHE A CA 1
ATOM 723 C C . PHE A 1 86 ? -13.692 -14.917 34.210 1.00 87.00 86 PHE A C 1
ATOM 725 O O . PHE A 1 86 ? -12.508 -14.772 34.487 1.00 87.00 86 PHE A O 1
ATOM 732 N N . ALA A 1 87 ? -14.542 -15.498 35.063 1.00 86.88 87 ALA A N 1
ATOM 733 C CA . ALA A 1 87 ? -14.156 -15.994 36.386 1.00 86.88 87 ALA A CA 1
ATOM 734 C C . ALA A 1 87 ? -13.210 -17.207 36.310 1.00 86.88 87 ALA A C 1
ATOM 736 O O . ALA A 1 87 ? -12.259 -17.303 37.083 1.00 86.88 87 ALA A O 1
ATOM 737 N N . VAL A 1 88 ? -13.443 -18.128 35.370 1.00 84.50 88 VAL A N 1
ATOM 738 C CA . VAL A 1 88 ? -12.557 -19.277 35.120 1.00 84.50 88 VAL A CA 1
ATOM 739 C C . VAL A 1 88 ? -11.241 -18.819 34.492 1.00 84.50 88 VAL A C 1
ATOM 741 O O . VAL A 1 88 ? -10.182 -19.298 34.894 1.00 84.50 88 VAL A O 1
ATOM 744 N N . TRP A 1 89 ? -11.288 -17.863 33.565 1.00 83.00 89 TRP A N 1
ATOM 745 C CA . TRP A 1 89 ? -10.109 -17.252 32.955 1.00 83.00 89 TRP A CA 1
ATOM 746 C C . TRP A 1 89 ? -9.268 -16.494 33.992 1.00 83.00 89 TRP A C 1
ATOM 748 O O . TRP A 1 89 ? -8.051 -16.640 34.001 1.00 83.00 89 TRP A O 1
ATOM 758 N N . GLN A 1 90 ? -9.906 -15.795 34.938 1.00 82.62 90 GLN A N 1
ATOM 759 C CA . GLN A 1 90 ? -9.245 -15.133 36.069 1.00 82.62 90 GLN A CA 1
ATOM 760 C C . GLN A 1 90 ? -8.567 -16.126 37.029 1.00 82.62 90 GLN A C 1
ATOM 762 O O . GLN A 1 90 ? -7.571 -15.785 37.665 1.00 82.62 90 GLN A O 1
ATOM 767 N N . MET A 1 91 ? -9.104 -17.342 37.164 1.00 81.62 91 MET A N 1
ATOM 768 C CA . MET A 1 91 ? -8.576 -18.366 38.073 1.00 81.62 91 MET A CA 1
ATOM 769 C C . MET A 1 91 ? -7.499 -19.255 37.431 1.00 81.62 91 MET A C 1
ATOM 771 O O . MET A 1 91 ? -6.826 -20.007 38.140 1.00 81.62 91 MET A O 1
ATOM 775 N N . MET A 1 92 ? -7.293 -19.168 36.113 1.00 74.50 92 MET A N 1
ATOM 776 C CA . MET A 1 92 ? -6.081 -19.698 35.491 1.00 74.50 92 MET A CA 1
ATOM 777 C C . MET A 1 92 ? -4.905 -18.772 35.828 1.00 74.50 92 MET A C 1
ATOM 779 O O . MET A 1 92 ? -5.044 -17.556 35.705 1.00 74.50 92 MET A O 1
ATOM 783 N N . PRO A 1 93 ? -3.738 -19.299 36.247 1.00 66.94 93 PRO A N 1
ATOM 784 C CA . PRO A 1 93 ? -2.547 -18.482 36.403 1.00 66.94 93 PRO A CA 1
ATOM 785 C C . PRO A 1 93 ? -2.115 -17.987 35.021 1.00 66.94 93 PRO A C 1
ATOM 787 O O . PRO A 1 93 ? -1.385 -18.662 34.297 1.00 66.94 93 PRO A O 1
ATOM 790 N N . THR A 1 94 ? -2.587 -16.801 34.646 1.00 59.09 94 THR A N 1
ATOM 791 C CA . THR A 1 94 ? -2.056 -16.039 33.522 1.00 59.09 94 THR A CA 1
ATOM 792 C C . THR A 1 94 ? -0.637 -15.644 33.897 1.00 59.09 94 THR A C 1
ATOM 794 O O . THR A 1 94 ? -0.395 -14.664 34.596 1.00 59.09 94 THR A O 1
ATOM 797 N N . SER A 1 95 ? 0.333 -16.447 33.473 1.00 62.38 95 SER A N 1
ATOM 798 C CA . SER A 1 95 ? 1.735 -16.050 33.469 1.00 62.38 95 SER A CA 1
ATOM 799 C C . SER A 1 95 ? 1.968 -15.061 32.336 1.00 62.38 95 SER A C 1
ATOM 801 O O . SER A 1 95 ? 2.679 -15.417 31.414 1.00 62.38 95 SER A O 1
ATOM 803 N N . GLN A 1 96 ? 1.368 -13.867 32.371 1.00 49.16 96 GLN A N 1
ATOM 804 C CA . GLN A 1 96 ? 1.769 -12.743 31.520 1.00 49.16 96 GLN A CA 1
ATOM 805 C C . GLN A 1 96 ? 1.484 -11.404 32.204 1.00 49.16 96 GLN A C 1
ATOM 807 O O . GLN A 1 96 ? 0.347 -11.073 32.541 1.00 49.16 96 GLN A O 1
ATOM 812 N N . ASN A 1 97 ? 2.579 -10.666 32.407 1.00 47.50 97 ASN A N 1
ATOM 813 C CA . ASN A 1 97 ? 2.647 -9.239 32.702 1.00 47.50 97 ASN A CA 1
ATOM 814 C C . ASN A 1 97 ? 1.565 -8.481 31.930 1.00 47.50 97 ASN A C 1
ATOM 816 O O . ASN A 1 97 ? 1.701 -8.261 30.734 1.00 47.50 97 ASN A O 1
ATOM 820 N N . SER A 1 98 ? 0.495 -8.084 32.607 1.00 45.12 98 SER A N 1
ATOM 821 C CA . SER A 1 98 ? -0.524 -7.221 32.017 1.00 45.12 98 SER A CA 1
ATOM 822 C C . SER A 1 98 ? -0.196 -5.786 32.411 1.00 45.12 98 SER A C 1
ATOM 824 O O . SER A 1 98 ? -0.660 -5.299 33.443 1.00 45.12 98 SER A O 1
ATOM 826 N N . GLN A 1 99 ? 0.662 -5.136 31.624 1.00 48.50 99 GLN A N 1
ATOM 827 C CA . GLN A 1 99 ? 0.659 -3.676 31.578 1.00 48.50 99 GLN A CA 1
ATOM 828 C C . GLN A 1 99 ? -0.678 -3.229 30.959 1.00 48.50 99 GLN A C 1
ATOM 830 O O . GLN A 1 99 ? -1.235 -3.961 30.134 1.00 48.50 99 GLN A O 1
ATOM 835 N N . PRO A 1 100 ? -1.248 -2.091 31.389 1.00 46.53 100 PRO A N 1
ATOM 836 C CA . PRO A 1 100 ? -2.447 -1.541 30.765 1.00 46.53 100 PRO A CA 1
ATOM 837 C C . PRO A 1 100 ? -2.216 -1.386 29.259 1.00 46.53 100 PRO A C 1
ATOM 839 O O . PRO A 1 100 ? -1.095 -1.0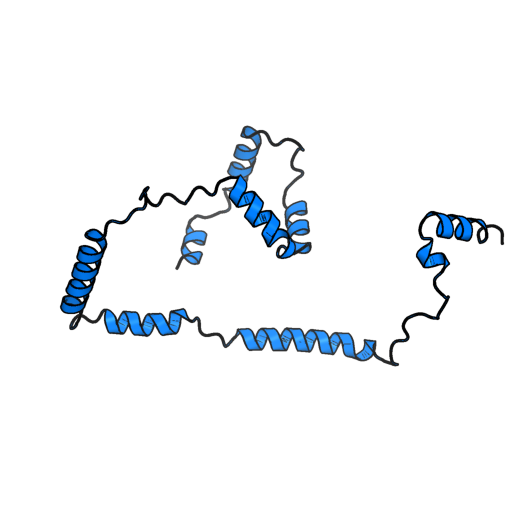99 28.850 1.00 46.53 100 PRO A O 1
ATOM 842 N N . LEU A 1 101 ? -3.279 -1.561 28.466 1.00 46.69 101 LEU A N 1
ATOM 843 C CA . LEU A 1 101 ? -3.356 -1.202 27.046 1.00 46.69 101 LEU A CA 1
ATOM 844 C C . LEU A 1 101 ? -3.077 0.305 26.875 1.00 46.69 101 LEU A C 1
ATOM 846 O O . LEU A 1 101 ? -3.985 1.105 26.671 1.00 46.69 101 LEU A O 1
ATOM 850 N N . ALA A 1 102 ? -1.822 0.706 27.037 1.00 51.19 102 ALA A N 1
ATOM 851 C CA . ALA A 1 102 ? -1.247 1.775 26.256 1.00 51.19 102 ALA A CA 1
ATOM 852 C C . ALA A 1 102 ? -1.124 1.229 24.832 1.00 51.19 102 ALA A C 1
ATOM 854 O O . ALA A 1 102 ? -0.894 0.027 24.668 1.00 51.19 102 ALA A O 1
ATOM 855 N N . PHE A 1 103 ? -1.309 2.086 23.825 1.00 44.53 103 PHE A N 1
ATOM 856 C CA . PHE A 1 103 ? -0.800 1.808 22.485 1.00 44.53 103 PHE A CA 1
ATOM 857 C C . PHE A 1 103 ? 0.591 1.215 22.671 1.00 44.53 103 PHE A C 1
ATOM 859 O O . PHE A 1 103 ? 1.426 1.853 23.312 1.00 44.53 103 PHE A O 1
ATOM 866 N N . GLU A 1 104 ? 0.758 -0.050 22.289 1.00 54.25 104 GLU A N 1
ATOM 867 C CA . GLU A 1 104 ? 2.021 -0.749 22.452 1.00 54.25 104 GLU A CA 1
ATOM 868 C C . GLU A 1 104 ? 3.031 0.121 21.715 1.00 54.25 104 GLU A C 1
ATOM 870 O O . GLU A 1 104 ? 2.904 0.338 20.510 1.00 54.25 104 GLU A O 1
ATOM 875 N N . GLU A 1 105 ? 3.894 0.784 22.486 1.00 57.97 105 GLU A N 1
ATOM 876 C CA . GLU A 1 105 ? 4.899 1.689 21.961 1.00 57.97 105 GLU A CA 1
ATOM 877 C C . GLU A 1 105 ? 5.858 0.777 21.214 1.00 57.97 105 GLU A C 1
ATOM 879 O O . GLU A 1 105 ? 6.751 0.176 21.814 1.00 57.97 105 GLU A O 1
ATOM 884 N N . ILE A 1 106 ? 5.556 0.553 19.930 1.00 70.56 106 ILE A N 1
ATOM 885 C CA . ILE A 1 106 ? 6.377 -0.271 19.063 1.00 70.56 106 ILE A CA 1
ATOM 886 C C . ILE A 1 106 ? 7.780 0.299 19.178 1.00 70.56 106 ILE A C 1
ATOM 888 O O . ILE A 1 106 ? 8.004 1.498 18.985 1.00 70.56 106 ILE A O 1
ATOM 892 N N . SER A 1 107 ? 8.709 -0.544 19.618 1.00 77.31 107 SER A N 1
ATOM 893 C CA . SER A 1 107 ? 10.093 -0.112 19.747 1.00 77.31 107 SER A CA 1
ATOM 894 C C . SER A 1 107 ? 10.575 0.412 18.395 1.00 77.31 107 SER A C 1
ATOM 896 O O . SER A 1 107 ? 10.127 -0.057 17.344 1.00 77.31 107 SER A O 1
ATOM 898 N N . TYR A 1 108 ? 11.490 1.381 18.413 1.00 74.44 108 TYR A N 1
ATOM 899 C CA . TYR A 1 108 ? 12.088 1.888 17.176 1.00 74.44 108 TYR A CA 1
ATOM 900 C C . TYR A 1 108 ? 12.668 0.740 16.340 1.00 74.44 108 TYR A C 1
ATOM 902 O O . TYR A 1 108 ? 12.539 0.722 15.120 1.00 74.44 108 TYR A O 1
ATOM 910 N N . GLU A 1 109 ? 13.231 -0.262 17.011 1.00 79.81 109 GLU A N 1
ATOM 911 C CA . GLU A 1 109 ? 13.763 -1.468 16.394 1.00 79.81 109 GLU A CA 1
ATOM 912 C C . GLU A 1 109 ? 12.683 -2.312 15.692 1.00 79.81 109 GLU A C 1
ATOM 914 O O . GLU A 1 109 ? 12.920 -2.842 14.608 1.00 79.81 109 GLU A O 1
ATOM 919 N N . GLU A 1 110 ? 11.492 -2.432 16.278 1.00 82.94 110 GLU A N 1
ATOM 920 C CA . GLU A 1 110 ? 10.369 -3.191 15.713 1.00 82.94 110 GLU A CA 1
ATOM 921 C C . GLU A 1 110 ? 9.692 -2.447 14.557 1.00 82.94 110 GLU A C 1
ATOM 923 O O . GLU A 1 110 ? 9.348 -3.060 13.544 1.00 82.94 110 GLU A O 1
ATOM 928 N N . TYR A 1 111 ? 9.587 -1.119 14.660 1.00 81.69 111 TYR A N 1
ATOM 929 C CA . TYR A 1 111 ? 9.153 -0.258 13.563 1.00 81.69 111 TYR A CA 1
ATOM 930 C C . TYR A 1 111 ? 10.089 -0.371 12.352 1.00 81.69 111 TYR A C 1
ATOM 932 O O . TYR A 1 111 ? 9.623 -0.591 11.233 1.00 81.69 111 TYR A O 1
ATOM 940 N N . GLU A 1 112 ? 11.407 -0.279 12.561 1.00 83.94 112 GLU A N 1
ATOM 941 C CA . GLU A 1 112 ? 12.380 -0.436 11.475 1.00 83.94 112 GLU A CA 1
ATOM 942 C C . GLU A 1 112 ? 12.321 -1.831 10.855 1.00 83.94 112 GLU A C 1
ATOM 944 O O . GLU A 1 112 ? 12.374 -1.965 9.632 1.00 83.94 112 GLU A O 1
ATOM 949 N N . GLN A 1 113 ? 12.174 -2.874 11.675 1.00 88.38 113 GLN A N 1
ATOM 950 C CA . GLN A 1 113 ? 12.063 -4.240 11.180 1.00 88.38 113 GLN A CA 1
ATOM 951 C C . GLN A 1 113 ? 10.824 -4.416 10.295 1.00 88.38 113 GLN A C 1
ATOM 953 O O . GLN A 1 113 ? 10.937 -4.973 9.203 1.00 88.38 113 GLN A O 1
ATOM 958 N N . TYR A 1 114 ? 9.670 -3.903 10.723 1.00 85.94 114 TYR A N 1
ATOM 959 C CA . TYR A 1 114 ? 8.445 -3.932 9.929 1.00 85.94 114 TYR A CA 1
ATOM 960 C C . TYR A 1 114 ? 8.598 -3.147 8.625 1.00 85.94 114 TYR A C 1
ATOM 962 O O . TYR A 1 114 ? 8.225 -3.642 7.560 1.00 85.94 114 TYR A O 1
ATOM 970 N N . LEU A 1 115 ? 9.182 -1.947 8.687 1.00 84.38 115 LEU A N 1
ATOM 971 C CA . LEU A 1 115 ? 9.420 -1.123 7.506 1.00 84.38 115 LEU A CA 1
ATOM 972 C C . LEU A 1 115 ? 10.309 -1.861 6.502 1.00 84.38 115 LEU A C 1
ATOM 974 O O . LEU A 1 115 ? 9.984 -1.894 5.324 1.00 84.38 115 LEU A O 1
ATOM 978 N N . MET A 1 116 ? 11.392 -2.492 6.959 1.00 85.31 116 MET A N 1
ATOM 979 C CA . MET A 1 116 ? 12.330 -3.230 6.107 1.00 85.31 116 MET A CA 1
ATOM 980 C C . MET A 1 116 ? 11.727 -4.512 5.533 1.00 85.31 116 MET A C 1
ATOM 982 O O . MET A 1 116 ? 12.002 -4.854 4.384 1.00 85.31 116 MET A O 1
ATOM 986 N N . GLU A 1 117 ? 10.910 -5.223 6.307 1.00 89.75 117 GLU A N 1
ATOM 987 C CA . GLU A 1 117 ? 10.244 -6.448 5.860 1.00 89.75 117 GLU A CA 1
ATOM 988 C C . GLU A 1 117 ? 9.171 -6.156 4.805 1.00 89.75 117 GLU A C 1
ATOM 990 O O . GLU A 1 117 ? 9.017 -6.920 3.853 1.00 89.75 117 GLU A O 1
ATOM 995 N N . ASN A 1 118 ? 8.500 -5.010 4.923 1.00 88.44 118 ASN A N 1
ATOM 996 C CA . ASN A 1 118 ? 7.410 -4.612 4.039 1.00 88.44 118 ASN A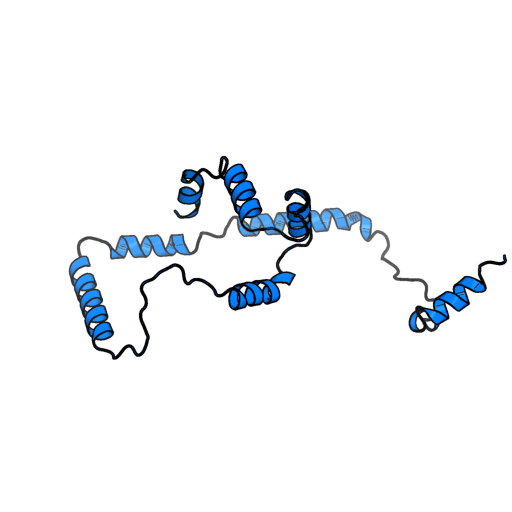 CA 1
ATOM 997 C C . ASN A 1 118 ? 7.821 -3.536 3.023 1.00 88.44 118 ASN A C 1
ATOM 999 O O . ASN A 1 118 ? 6.978 -3.078 2.259 1.00 88.44 118 ASN A O 1
ATOM 1003 N N . ILE A 1 119 ? 9.105 -3.148 2.949 1.00 83.38 119 ILE A N 1
ATOM 1004 C CA . ILE A 1 119 ? 9.569 -2.046 2.085 1.00 83.38 119 ILE A CA 1
ATOM 1005 C C . ILE A 1 119 ? 9.241 -2.285 0.604 1.00 83.38 119 ILE A C 1
ATOM 1007 O O . ILE A 1 119 ? 9.012 -1.348 -0.151 1.00 83.38 119 ILE A O 1
ATOM 1011 N N . SER A 1 120 ? 9.181 -3.554 0.191 1.00 80.75 120 SER A N 1
ATOM 1012 C CA . SER A 1 120 ? 8.806 -3.961 -1.164 1.00 80.75 120 SER A CA 1
ATOM 1013 C C . SER A 1 120 ? 7.323 -3.793 -1.490 1.00 80.75 120 SER A C 1
ATOM 1015 O O . SER A 1 120 ? 6.965 -3.837 -2.664 1.00 80.75 120 SER A O 1
ATOM 1017 N N . GLU A 1 121 ? 6.462 -3.679 -0.478 1.00 82.81 121 GLU A N 1
ATOM 1018 C CA . GLU A 1 121 ? 5.026 -3.440 -0.652 1.00 82.81 121 GLU A CA 1
ATOM 1019 C C . GLU A 1 121 ? 4.721 -1.955 -0.875 1.00 82.81 121 GLU A C 1
ATOM 1021 O O . GLU A 1 121 ? 3.678 -1.620 -1.434 1.00 82.81 121 GLU A O 1
ATOM 1026 N N . PHE A 1 122 ? 5.643 -1.066 -0.494 1.00 82.12 122 PHE A N 1
ATOM 1027 C CA . PHE A 1 122 ? 5.526 0.355 -0.788 1.00 82.12 122 PHE A CA 1
ATOM 1028 C C . PHE A 1 122 ? 5.833 0.599 -2.265 1.00 82.12 122 PHE A C 1
ATOM 1030 O O . PHE A 1 122 ? 6.923 0.311 -2.762 1.00 82.12 122 PHE A O 1
ATOM 1037 N N . GLU A 1 123 ? 4.854 1.138 -2.985 1.00 82.06 123 GLU A N 1
ATOM 1038 C CA . GLU A 1 123 ? 5.020 1.464 -4.396 1.00 82.06 123 GLU A CA 1
ATOM 1039 C C . GLU A 1 123 ? 6.001 2.635 -4.576 1.00 82.06 123 GLU A C 1
ATOM 1041 O O . GLU A 1 123 ? 5.922 3.652 -3.887 1.00 82.06 123 GLU A O 1
ATOM 1046 N N . GLU A 1 124 ? 6.906 2.529 -5.554 1.00 76.94 124 GLU A N 1
ATOM 1047 C CA . GLU A 1 124 ? 7.890 3.577 -5.880 1.00 76.94 124 GLU A CA 1
ATOM 1048 C C . GLU A 1 124 ? 7.219 4.923 -6.215 1.00 76.94 124 GLU A C 1
ATOM 1050 O O . GLU A 1 124 ? 7.757 5.986 -5.907 1.00 76.94 124 GLU A O 1
ATOM 1055 N N . SER A 1 125 ? 6.011 4.887 -6.785 1.00 74.25 125 SER A N 1
ATOM 1056 C CA . SER A 1 125 ? 5.184 6.070 -7.040 1.00 74.25 125 SER A CA 1
ATOM 1057 C C . SER A 1 125 ? 4.771 6.797 -5.765 1.00 74.25 125 SER A C 1
ATOM 1059 O O . SER A 1 125 ? 4.829 8.022 -5.748 1.00 74.25 125 SER A O 1
ATOM 1061 N N . LEU A 1 126 ? 4.416 6.067 -4.704 1.00 74.88 126 LEU A N 1
ATOM 1062 C CA . LEU A 1 126 ? 4.043 6.649 -3.411 1.00 74.88 126 LEU A CA 1
ATOM 1063 C C . LEU A 1 126 ? 5.257 7.278 -2.725 1.00 74.88 126 LEU A C 1
ATOM 1065 O O . LEU A 1 126 ? 5.158 8.354 -2.145 1.00 74.88 126 LEU A O 1
ATOM 1069 N N . LEU A 1 127 ? 6.426 6.643 -2.837 1.00 76.56 127 LEU A N 1
ATOM 1070 C CA . LEU A 1 127 ? 7.675 7.197 -2.308 1.00 76.56 127 LEU A CA 1
ATOM 1071 C C . LEU A 1 127 ? 8.107 8.459 -3.066 1.00 76.56 127 LEU A C 1
ATOM 1073 O O . LEU A 1 127 ? 8.626 9.394 -2.460 1.00 76.56 127 LEU A O 1
ATOM 1077 N N . TYR A 1 128 ? 7.881 8.507 -4.382 1.00 71.00 128 TYR A N 1
ATOM 1078 C CA . TYR A 1 128 ? 8.155 9.690 -5.198 1.00 71.00 128 TYR A CA 1
ATOM 1079 C C . TYR A 1 128 ? 7.160 10.825 -4.922 1.00 71.00 128 TYR A C 1
ATOM 1081 O O . TYR A 1 128 ? 7.552 11.988 -4.899 1.00 71.00 128 TYR A O 1
ATOM 1089 N N . GLU A 1 129 ? 5.887 10.505 -4.700 1.00 74.31 129 GLU A N 1
ATOM 1090 C CA . GLU A 1 129 ? 4.861 11.460 -4.272 1.00 74.31 129 GLU A CA 1
ATOM 1091 C C . GLU A 1 129 ? 5.223 12.059 -2.909 1.00 74.31 129 GLU A C 1
ATOM 1093 O O . GLU A 1 129 ? 5.388 13.273 -2.813 1.00 74.31 129 GLU A O 1
ATOM 1098 N N . LEU A 1 130 ? 5.542 11.217 -1.922 1.00 72.31 130 LEU A N 1
ATOM 1099 C CA . LEU A 1 130 ? 6.000 11.646 -0.600 1.00 72.31 130 LEU A CA 1
ATOM 1100 C C . LEU A 1 130 ? 7.265 12.519 -0.671 1.00 72.31 130 LEU A C 1
ATOM 1102 O O . LEU A 1 130 ? 7.343 13.561 -0.026 1.00 72.31 130 LEU A O 1
ATOM 1106 N N . ALA A 1 131 ? 8.255 12.136 -1.481 1.00 70.56 131 ALA A N 1
ATOM 1107 C CA . ALA A 1 131 ? 9.495 12.900 -1.633 1.00 70.56 131 ALA A CA 1
ATOM 1108 C C . ALA A 1 131 ? 9.298 14.270 -2.308 1.00 70.56 131 ALA A C 1
ATOM 1110 O O . ALA A 1 131 ? 10.125 15.162 -2.122 1.00 70.56 131 ALA A O 1
ATOM 1111 N N . ASN A 1 132 ? 8.238 14.442 -3.102 1.00 71.62 132 ASN A N 1
ATOM 1112 C CA . ASN A 1 132 ? 7.902 15.722 -3.728 1.00 71.62 132 ASN A CA 1
ATOM 1113 C C . ASN A 1 132 ? 6.954 16.572 -2.875 1.00 71.62 132 ASN A C 1
ATOM 1115 O O . ASN A 1 132 ? 6.950 17.795 -3.016 1.00 71.62 132 ASN A O 1
ATOM 1119 N N . GLU A 1 133 ? 6.146 15.937 -2.030 1.00 64.88 133 GLU A N 1
ATOM 1120 C CA . GLU A 1 133 ? 5.175 16.594 -1.156 1.00 64.88 133 GLU A CA 1
ATOM 1121 C C . GLU A 1 133 ? 5.822 17.098 0.141 1.00 64.88 133 GLU A C 1
ATOM 1123 O O . GLU A 1 133 ? 5.414 18.128 0.678 1.00 64.88 133 GLU A O 1
ATOM 1128 N N . VAL A 1 134 ? 6.908 16.460 0.592 1.00 59.03 134 VAL A N 1
ATOM 1129 C CA . VAL A 1 134 ? 7.708 16.956 1.713 1.00 59.03 134 VAL A CA 1
ATOM 1130 C C . VAL A 1 134 ? 8.760 17.965 1.215 1.00 59.03 134 VAL A C 1
ATOM 1132 O O . VAL A 1 134 ? 9.677 17.595 0.475 1.00 59.03 134 VAL A O 1
ATOM 1135 N N . PRO A 1 135 ? 8.696 19.250 1.618 1.00 58.84 135 PRO A N 1
ATOM 1136 C CA . PRO A 1 135 ? 9.707 20.231 1.242 1.00 58.84 135 PRO A CA 1
ATOM 1137 C C . PRO A 1 135 ? 11.054 19.847 1.863 1.00 58.84 135 PRO A C 1
ATOM 1139 O O . PRO A 1 135 ? 11.128 19.700 3.077 1.00 58.84 135 PRO A O 1
ATOM 1142 N N . ASN A 1 136 ? 12.092 19.697 1.021 1.00 54.31 136 ASN A N 1
ATOM 1143 C CA . ASN A 1 136 ? 13.516 19.496 1.360 1.00 54.31 136 ASN A CA 1
ATOM 1144 C C . ASN A 1 136 ? 13.791 19.364 2.868 1.00 54.31 136 ASN A C 1
ATOM 1146 O O . ASN A 1 136 ? 14.105 20.354 3.536 1.00 54.31 136 ASN A O 1
ATOM 1150 N N . LEU A 1 137 ? 13.683 18.140 3.388 1.00 55.12 137 LEU A N 1
ATOM 1151 C CA . LEU A 1 137 ? 14.097 17.841 4.753 1.00 55.12 137 LEU A CA 1
ATOM 1152 C C . LEU A 1 137 ? 15.605 18.123 4.849 1.00 55.12 137 LEU A C 1
ATOM 1154 O O . LEU A 1 137 ? 16.367 17.597 4.034 1.00 55.12 137 LEU A O 1
ATOM 1158 N N . PRO A 1 138 ? 16.065 18.965 5.788 1.00 55.53 138 PRO A N 1
ATOM 1159 C CA . PRO A 1 138 ? 17.491 19.091 6.041 1.00 55.53 138 PRO A CA 1
ATOM 1160 C C . PRO A 1 138 ? 18.044 17.725 6.467 1.00 55.53 138 PRO A C 1
ATOM 1162 O O . PRO A 1 138 ? 17.391 17.007 7.222 1.00 55.53 138 PRO A O 1
ATOM 1165 N N . ASP A 1 139 ? 19.267 17.395 6.036 1.00 58.72 139 ASP A N 1
ATOM 1166 C CA . ASP A 1 139 ? 19.954 16.118 6.327 1.00 58.72 139 ASP A CA 1
ATOM 1167 C C . ASP A 1 139 ? 20.065 15.788 7.835 1.00 58.72 139 ASP A C 1
ATOM 1169 O O . ASP A 1 139 ? 20.454 14.684 8.214 1.00 58.72 139 ASP A O 1
ATOM 1173 N N . ASN A 1 140 ? 19.737 16.747 8.705 1.00 50.34 140 ASN A N 1
ATOM 1174 C CA . ASN A 1 140 ? 19.637 16.584 10.145 1.00 50.34 140 ASN A CA 1
ATOM 1175 C C . ASN A 1 140 ? 18.422 17.369 10.662 1.00 50.34 140 ASN A C 1
ATOM 1177 O O . ASN A 1 140 ? 18.491 18.591 10.822 1.00 50.34 140 ASN A O 1
ATOM 1181 N N . ILE A 1 141 ? 17.309 16.676 10.896 1.00 55.62 141 ILE A N 1
ATOM 1182 C CA . ILE A 1 141 ? 16.103 17.290 11.452 1.00 55.62 141 ILE A CA 1
ATOM 1183 C C . ILE A 1 141 ? 16.257 17.335 12.972 1.00 55.62 141 ILE A C 1
ATOM 1185 O O . ILE A 1 141 ? 16.166 16.315 13.652 1.00 55.62 141 ILE A O 1
ATOM 1189 N N . GLU A 1 142 ? 16.546 18.515 13.513 1.00 62.19 142 GLU A N 1
ATOM 1190 C CA . GLU A 1 142 ? 16.492 18.732 14.959 1.00 62.19 142 GLU A CA 1
ATOM 1191 C C . GLU A 1 142 ? 15.032 18.657 15.428 1.00 62.19 142 GLU A C 1
ATOM 1193 O O . GLU A 1 142 ? 14.128 19.119 14.730 1.00 62.19 142 GLU A O 1
ATOM 1198 N N . SER A 1 143 ? 14.791 18.073 16.608 1.00 59.00 143 SER A N 1
ATOM 1199 C CA . SER A 1 143 ? 13.438 17.833 17.143 1.00 59.00 143 SER A CA 1
ATOM 1200 C C . SER A 1 143 ? 12.576 19.097 17.190 1.00 59.00 143 SER A C 1
ATOM 1202 O O . SER A 1 143 ? 11.375 19.039 16.972 1.00 59.00 143 SER A O 1
ATOM 1204 N N . GLU A 1 144 ? 13.208 20.249 17.405 1.00 54.91 144 GLU A N 1
ATOM 1205 C CA . GLU A 1 144 ? 12.548 21.555 17.465 1.00 54.91 144 GLU A CA 1
ATOM 1206 C C . GLU A 1 144 ? 12.002 22.012 16.097 1.00 54.91 144 GLU A C 1
ATOM 1208 O O . GLU A 1 144 ? 10.957 22.650 16.030 1.00 54.91 144 GLU A O 1
ATOM 1213 N N . ILE A 1 145 ? 12.656 21.617 14.999 1.00 57.12 145 ILE A N 1
ATOM 1214 C CA . ILE A 1 145 ? 12.207 21.896 13.624 1.00 57.12 145 ILE A CA 1
ATOM 1215 C C . ILE A 1 145 ? 11.073 20.941 13.233 1.00 57.12 145 ILE A C 1
ATOM 1217 O O . ILE A 1 145 ? 10.148 21.326 12.519 1.00 57.12 145 ILE A O 1
ATOM 1221 N N . LEU A 1 146 ? 11.130 19.692 13.708 1.00 59.78 146 LEU A N 1
ATOM 1222 C CA . LEU A 1 146 ? 10.090 18.693 13.464 1.00 59.78 146 LEU A CA 1
ATOM 1223 C C . LEU A 1 146 ? 8.759 19.121 14.101 1.00 59.78 146 LEU A C 1
ATOM 1225 O O . LEU A 1 146 ? 7.720 19.057 13.448 1.00 59.78 146 LEU A O 1
ATOM 1229 N N . ASP A 1 147 ? 8.811 19.627 15.334 1.00 63.78 147 ASP A N 1
ATOM 1230 C CA . ASP A 1 147 ? 7.638 20.136 16.047 1.00 63.78 147 ASP A CA 1
ATOM 1231 C C . ASP A 1 147 ? 7.013 21.344 15.327 1.00 63.78 147 ASP A C 1
ATOM 1233 O O . ASP A 1 147 ? 5.792 21.422 15.209 1.00 63.78 147 ASP A O 1
ATOM 1237 N N . GLU A 1 148 ? 7.824 22.251 14.769 1.00 61.47 148 GLU A N 1
ATOM 1238 C CA . GLU A 1 148 ? 7.344 23.409 13.997 1.00 61.47 148 GLU A CA 1
ATOM 1239 C C . GLU A 1 148 ? 6.666 22.99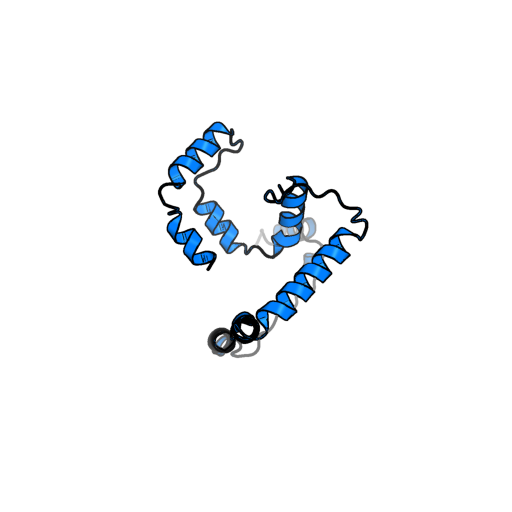9 12.676 1.00 61.47 148 GLU A C 1
ATOM 1241 O O . GLU A 1 148 ? 5.629 23.555 12.301 1.00 61.47 148 GLU A O 1
ATOM 1246 N N . ILE A 1 149 ? 7.207 21.993 11.980 1.00 61.19 149 ILE A N 1
ATOM 1247 C CA . ILE A 1 149 ? 6.623 21.457 10.740 1.00 61.19 149 ILE A CA 1
ATOM 1248 C C . ILE A 1 149 ? 5.292 20.753 11.029 1.00 61.19 149 ILE A C 1
ATOM 1250 O O . ILE A 1 149 ? 4.306 21.005 10.336 1.00 61.19 149 ILE A O 1
ATOM 1254 N N . LEU A 1 150 ? 5.238 19.920 12.071 1.00 63.09 150 LEU A N 1
ATOM 1255 C CA . LEU A 1 150 ? 4.016 19.226 12.490 1.00 63.09 150 LEU A CA 1
ATOM 1256 C C . LEU A 1 150 ? 2.943 20.210 12.962 1.00 63.09 150 LEU A C 1
ATOM 1258 O O . LEU A 1 150 ? 1.765 20.040 12.659 1.00 63.09 150 LEU A O 1
ATOM 1262 N N . GLN A 1 151 ? 3.341 21.273 13.658 1.00 61.44 151 GLN A N 1
ATOM 1263 C CA . GLN A 1 151 ? 2.414 22.285 14.145 1.00 61.44 151 GLN A CA 1
ATOM 1264 C C . GLN A 1 151 ? 1.821 23.140 13.016 1.00 61.44 151 GLN A C 1
ATOM 1266 O O . GLN A 1 151 ? 0.649 23.493 13.100 1.00 61.44 151 GLN A O 1
ATOM 1271 N N . ASN A 1 152 ? 2.579 23.415 11.947 1.00 57.94 152 ASN A N 1
ATOM 1272 C CA . ASN A 1 152 ? 2.062 24.093 10.750 1.00 57.94 152 ASN A CA 1
ATOM 1273 C C . ASN A 1 152 ? 1.140 23.206 9.897 1.00 57.94 152 ASN A C 1
ATOM 1275 O O . ASN A 1 152 ? 0.277 23.733 9.204 1.00 57.94 152 ASN A O 1
ATOM 1279 N N . HIS A 1 153 ? 1.325 21.883 9.911 1.00 53.38 153 HIS A N 1
ATOM 1280 C CA . HIS A 1 153 ? 0.507 20.950 9.122 1.00 53.38 153 HIS A CA 1
ATOM 1281 C C . HIS A 1 153 ? -0.740 20.441 9.865 1.00 53.38 153 HIS A C 1
ATOM 1283 O O . HIS A 1 153 ? -1.663 19.924 9.246 1.00 53.38 153 HIS A O 1
ATOM 1289 N N . ASN A 1 154 ? -0.796 20.617 11.187 1.00 52.41 154 ASN A N 1
ATOM 1290 C CA . ASN A 1 154 ? -1.940 20.231 12.018 1.00 52.41 154 ASN A CA 1
ATOM 1291 C C . ASN A 1 154 ? -3.197 21.097 11.811 1.00 52.41 154 ASN A C 1
ATOM 1293 O O . ASN A 1 154 ? -4.225 20.792 12.410 1.00 52.41 154 ASN A O 1
ATOM 1297 N N . GLU A 1 155 ? -3.145 22.173 11.017 1.00 51.69 155 GLU A N 1
ATOM 1298 C CA . GLU A 1 155 ? -4.336 22.991 10.736 1.00 51.69 155 GLU A CA 1
ATOM 1299 C C . GLU A 1 155 ? -5.329 22.307 9.774 1.00 51.69 155 GLU A C 1
ATOM 1301 O O . GLU A 1 155 ? -6.493 22.700 9.759 1.00 51.69 155 GLU A O 1
ATOM 1306 N N . ASP A 1 156 ? -4.914 21.256 9.053 1.00 51.91 156 ASP A N 1
ATOM 1307 C CA . ASP A 1 156 ? -5.744 20.590 8.033 1.00 51.91 156 ASP A CA 1
ATOM 1308 C C . ASP A 1 156 ? -6.198 19.161 8.402 1.00 51.91 156 ASP A C 1
ATOM 1310 O O . ASP A 1 156 ? -6.982 18.563 7.666 1.00 51.91 156 ASP A O 1
ATOM 1314 N N . ILE A 1 157 ? -5.753 18.600 9.535 1.00 54.03 157 ILE A N 1
ATOM 1315 C CA . ILE A 1 157 ? -6.259 17.306 10.029 1.00 54.03 157 ILE A CA 1
ATOM 1316 C C . ILE A 1 157 ? -7.370 17.587 11.041 1.00 54.03 157 ILE A C 1
ATOM 1318 O O . ILE A 1 157 ? -7.127 17.688 12.246 1.00 54.03 157 ILE A O 1
ATOM 1322 N N . ASP A 1 158 ? -8.596 17.745 10.543 1.00 52.97 158 ASP A N 1
ATOM 1323 C CA . ASP A 1 158 ? -9.770 17.845 11.405 1.00 52.97 158 ASP A CA 1
ATOM 1324 C C . ASP A 1 158 ? -9.990 16.496 12.105 1.00 52.97 158 ASP A C 1
ATOM 1326 O O . ASP A 1 158 ? -10.094 15.442 11.475 1.00 52.97 158 ASP A O 1
ATOM 1330 N N . PHE A 1 159 ? -10.030 16.513 13.436 1.00 47.25 159 PHE A N 1
ATOM 1331 C CA . PHE A 1 159 ? -10.193 15.308 14.255 1.00 47.25 159 PHE A CA 1
ATOM 1332 C C . PHE A 1 159 ? -11.525 14.592 13.960 1.00 47.25 159 PHE A C 1
ATOM 1334 O O . PHE A 1 159 ? -11.663 13.402 14.242 1.00 47.25 159 PHE A O 1
ATOM 1341 N N . GLU A 1 160 ? -12.484 15.314 13.376 1.00 54.88 160 GLU A N 1
ATOM 1342 C CA . GLU A 1 160 ? -13.799 14.820 12.972 1.00 54.88 160 GLU A CA 1
ATOM 1343 C C . GLU A 1 160 ? -13.720 13.860 11.761 1.00 54.88 160 GLU A C 1
ATOM 1345 O O . GLU A 1 160 ? -14.465 12.880 11.715 1.00 54.88 160 GLU A O 1
ATOM 1350 N N . ASP A 1 161 ? -12.741 14.027 10.859 1.00 55.47 161 ASP A N 1
ATOM 1351 C CA . ASP A 1 161 ? -12.518 13.127 9.708 1.00 55.47 161 ASP A CA 1
ATOM 1352 C C . ASP A 1 161 ? -11.908 11.773 10.127 1.00 55.47 161 ASP A C 1
ATOM 1354 O O . ASP A 1 161 ? -12.111 10.742 9.479 1.00 55.47 161 ASP A O 1
ATOM 1358 N N . LEU A 1 162 ? -11.174 11.741 11.246 1.00 61.53 162 LEU A N 1
ATOM 1359 C CA . LEU A 1 162 ? -10.587 10.510 11.789 1.00 61.53 162 LEU A CA 1
ATOM 1360 C C . LEU A 1 162 ? -11.618 9.636 12.515 1.00 61.53 162 LEU A C 1
ATOM 1362 O O . LEU A 1 162 ? -11.435 8.420 12.614 1.00 61.53 162 LEU A O 1
ATOM 1366 N N . GLU A 1 163 ? -12.709 10.228 13.003 1.00 57.56 163 GLU A N 1
ATOM 1367 C CA . GLU A 1 163 ? -13.790 9.501 13.673 1.00 57.56 163 GLU A CA 1
ATOM 1368 C C . GLU A 1 163 ? -14.684 8.758 12.659 1.00 57.56 163 GLU A C 1
ATOM 1370 O O . GLU A 1 163 ? -15.170 7.664 12.952 1.00 57.56 163 GLU A O 1
ATOM 1375 N N . GLU A 1 164 ? -14.817 9.279 11.431 1.00 57.53 164 GLU A N 1
ATOM 1376 C CA . GLU A 1 164 ? -15.546 8.628 10.328 1.00 57.53 164 GLU A CA 1
ATOM 1377 C C . GLU A 1 164 ? -14.806 7.396 9.765 1.00 57.53 164 GLU A C 1
ATOM 1379 O O . GLU A 1 164 ? -15.437 6.473 9.254 1.00 57.53 164 GLU A O 1
ATOM 1384 N N . LEU A 1 165 ? -13.478 7.323 9.917 1.00 51.97 165 LEU A N 1
ATOM 1385 C CA . LEU A 1 165 ? -12.661 6.166 9.513 1.00 51.97 165 LEU A CA 1
ATOM 1386 C C . LEU A 1 165 ? -12.671 5.002 10.521 1.00 51.97 165 LEU A C 1
ATOM 1388 O O . LEU A 1 165 ? -12.239 3.897 10.183 1.00 51.97 165 LEU A O 1
ATOM 1392 N N . LEU A 1 166 ? -13.141 5.235 11.750 1.00 55.50 166 LEU A N 1
ATOM 1393 C CA . LEU A 1 166 ? -13.166 4.253 12.844 1.00 55.50 166 LEU A CA 1
ATOM 1394 C C . LEU A 1 166 ? -14.573 3.719 13.178 1.00 55.50 166 LEU A C 1
ATOM 1396 O O . LEU A 1 166 ? -14.720 2.943 14.129 1.00 55.50 166 LEU A O 1
ATOM 1400 N N . LEU A 1 167 ? -15.583 4.086 12.383 1.00 39.06 167 LEU A N 1
ATOM 1401 C CA . LEU A 1 167 ? -16.972 3.610 12.464 1.00 39.06 167 LEU A CA 1
ATOM 1402 C C . LEU A 1 167 ? -17.362 2.761 11.245 1.00 39.06 167 LEU A C 1
ATOM 1404 O O . LEU A 1 167 ? -18.152 1.807 11.448 1.00 39.06 167 LEU A O 1
#

pLDDT: mean 73.16, std 14.12, range [39.06, 95.06]